Protein AF-A0A967QTJ2-F1 (afdb_monomer_lite)

Foldseek 3Di:
DWDFDPQFQKKKKAWADDDPVLVDDDPQLAFWKKWQQDDPPDPDPDGTDIDTHRDDHGDMDMDGRGTGMDTHHDDDPDDTDMDIDGHHDDD

Radius of gyration: 14.02 Å; chains: 1; bounding box: 37×25×43 Å

pLDDT: mean 93.41, std 5.73, range [69.69, 98.75]

Structure (mmCIF, N/CA/C/O backbone):
data_AF-A0A967QTJ2-F1
#
_entry.id   AF-A0A967QTJ2-F1
#
loop_
_atom_site.group_PDB
_atom_site.id
_atom_site.type_symbol
_atom_site.label_atom_id
_atom_site.label_alt_id
_atom_site.label_comp_id
_atom_site.label_asym_id
_atom_site.label_entity_id
_atom_site.label_seq_id
_atom_site.pdbx_PDB_ins_code
_atom_site.Cartn_x
_atom_site.Cartn_y
_atom_site.Cartn_z
_atom_site.occupancy
_atom_site.B_iso_or_equiv
_atom_site.auth_seq_id
_atom_site.auth_comp_id
_atom_site.auth_asym_id
_atom_site.auth_atom_id
_atom_site.pdbx_PDB_model_num
ATOM 1 N N . MET A 1 1 ? 7.113 -4.942 5.354 1.00 79.81 1 MET A N 1
ATOM 2 C CA . MET A 1 1 ? 8.318 -4.513 4.620 1.00 79.81 1 MET A CA 1
ATOM 3 C C . MET A 1 1 ? 7.899 -4.100 3.217 1.00 79.81 1 MET A C 1
ATOM 5 O O . MET A 1 1 ? 7.003 -4.759 2.682 1.00 79.81 1 MET A O 1
ATOM 9 N N . PRO A 1 2 ? 8.449 -3.008 2.662 1.00 93.12 2 PRO A N 1
ATOM 10 C CA . PRO A 1 2 ? 8.197 -2.620 1.278 1.00 93.12 2 PRO A CA 1
ATOM 11 C C . PRO A 1 2 ? 8.518 -3.764 0.306 1.00 93.12 2 PRO A C 1
ATOM 13 O O . PRO A 1 2 ? 9.505 -4.469 0.498 1.00 93.12 2 PRO A O 1
ATOM 16 N N . HIS A 1 3 ? 7.678 -3.981 -0.704 1.00 95.38 3 HIS A N 1
ATOM 17 C CA . HIS A 1 3 ? 7.856 -5.051 -1.698 1.00 95.38 3 HIS A CA 1
ATOM 18 C C . HIS A 1 3 ? 7.244 -4.675 -3.055 1.00 95.38 3 HIS A C 1
ATOM 20 O O . HIS A 1 3 ? 6.595 -3.635 -3.181 1.00 95.38 3 HIS A O 1
ATOM 26 N N . VAL A 1 4 ? 7.473 -5.520 -4.065 1.00 9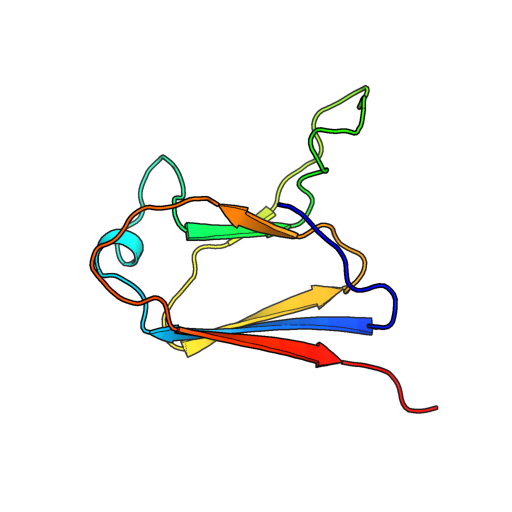6.50 4 VAL A N 1
ATOM 27 C CA . VAL A 1 4 ? 6.993 -5.369 -5.450 1.00 96.50 4 VAL A CA 1
ATOM 28 C C . VAL A 1 4 ? 6.382 -6.676 -5.957 1.00 96.50 4 VAL A C 1
ATOM 30 O O . VAL A 1 4 ? 6.690 -7.745 -5.429 1.00 96.50 4 VAL A O 1
ATOM 33 N N . HIS A 1 5 ? 5.560 -6.598 -7.005 1.00 95.94 5 HIS A N 1
ATOM 34 C CA . HIS A 1 5 ? 4.951 -7.752 -7.675 1.00 95.94 5 HIS A CA 1
ATOM 35 C C . HIS A 1 5 ? 5.453 -7.799 -9.120 1.00 95.94 5 HIS A C 1
ATOM 37 O O . HIS A 1 5 ? 4.946 -7.094 -9.988 1.00 95.94 5 HIS A O 1
ATOM 43 N N . LEU A 1 6 ? 6.497 -8.595 -9.370 1.00 91.31 6 LEU A N 1
ATOM 44 C CA . LEU A 1 6 ? 7.240 -8.567 -10.640 1.00 91.31 6 LEU A CA 1
ATOM 45 C C . LEU A 1 6 ? 6.455 -9.122 -11.836 1.00 91.31 6 LEU A C 1
ATOM 47 O O . LEU A 1 6 ? 6.693 -8.696 -12.962 1.00 91.31 6 LEU A O 1
ATOM 51 N N . ASP A 1 7 ? 5.520 -10.037 -11.588 1.00 89.94 7 ASP A N 1
ATOM 52 C CA . ASP A 1 7 ? 4.694 -10.646 -12.636 1.00 89.94 7 ASP A CA 1
ATOM 53 C C . ASP A 1 7 ? 3.440 -9.805 -12.961 1.00 89.94 7 ASP A C 1
ATOM 55 O O . ASP A 1 7 ? 2.741 -10.069 -13.940 1.00 89.94 7 ASP A O 1
ATOM 59 N N . GLY A 1 8 ? 3.133 -8.794 -12.138 1.00 89.94 8 GLY A N 1
ATOM 60 C CA . GLY A 1 8 ? 1.967 -7.928 -12.288 1.00 89.94 8 GLY A CA 1
ATOM 61 C C . GLY A 1 8 ? 2.220 -6.731 -13.207 1.00 89.94 8 GLY A C 1
ATOM 62 O O . GLY A 1 8 ? 3.316 -6.180 -13.266 1.00 89.94 8 GLY A O 1
ATOM 63 N N . TYR A 1 9 ? 1.172 -6.267 -13.887 1.00 94.50 9 TYR A N 1
ATOM 64 C CA . TYR A 1 9 ? 1.160 -4.956 -14.544 1.00 94.50 9 TYR A CA 1
ATOM 65 C C . TYR A 1 9 ? 0.706 -3.873 -13.562 1.00 94.50 9 TYR A C 1
ATOM 67 O O . TYR A 1 9 ? 1.367 -2.848 -13.383 1.00 94.50 9 TYR A O 1
ATOM 75 N N . LEU A 1 10 ? -0.411 -4.133 -12.877 1.00 97.19 10 LEU A N 1
ATOM 76 C CA . LEU A 1 10 ? -0.948 -3.285 -11.817 1.00 97.19 10 LEU A CA 1
ATOM 77 C C . LEU A 1 10 ? -1.123 -4.106 -10.543 1.00 97.19 10 LEU A C 1
ATOM 79 O O . LEU A 1 10 ? -1.661 -5.209 -10.593 1.00 97.19 10 LEU A O 1
ATOM 83 N N . GLY A 1 11 ? -0.715 -3.537 -9.417 1.00 97.88 11 GLY A N 1
ATOM 84 C CA . GLY A 1 11 ? -1.144 -3.976 -8.098 1.00 97.88 11 GLY A CA 1
ATOM 85 C C . GLY A 1 11 ? -2.387 -3.201 -7.668 1.00 97.88 11 GLY A C 1
ATOM 86 O O . GLY A 1 11 ? -2.634 -2.073 -8.120 1.00 97.88 11 GLY A O 1
ATOM 87 N N . GLY A 1 12 ? -3.175 -3.800 -6.783 1.00 97.94 12 GLY A N 1
ATOM 88 C CA . GLY A 1 12 ? -4.350 -3.157 -6.220 1.00 97.94 12 GLY A CA 1
ATOM 89 C C . GLY A 1 12 ? -4.637 -3.565 -4.785 1.00 97.94 12 GLY A C 1
ATOM 90 O O . GLY A 1 12 ? -4.367 -4.690 -4.370 1.00 97.94 12 GLY A O 1
ATOM 91 N N . VAL A 1 13 ? -5.220 -2.638 -4.024 1.00 98.62 13 VAL A N 1
ATOM 92 C CA . VAL A 1 13 ? -5.760 -2.909 -2.688 1.00 98.62 13 VAL A CA 1
ATOM 93 C C . VAL A 1 13 ? -7.095 -2.197 -2.491 1.00 98.62 13 VAL A C 1
ATOM 95 O O . VAL A 1 13 ? -7.217 -0.998 -2.734 1.00 98.62 13 VAL A O 1
ATOM 98 N N . TYR A 1 14 ? -8.107 -2.944 -2.050 1.00 98.75 14 TYR A N 1
ATOM 99 C CA . TYR A 1 14 ? -9.422 -2.434 -1.661 1.00 98.75 14 TYR A CA 1
ATOM 100 C C . TYR A 1 14 ? -9.619 -2.552 -0.148 1.00 98.75 14 TYR A C 1
ATOM 102 O O . TYR A 1 14 ? -9.387 -3.621 0.419 1.00 98.75 14 TYR A O 1
ATOM 110 N N . TYR A 1 15 ? -10.061 -1.480 0.507 1.00 98.31 15 TYR A N 1
ATOM 111 C CA . TYR A 1 15 ? -10.261 -1.433 1.958 1.00 98.31 15 TYR A CA 1
ATOM 112 C C . TYR A 1 15 ? -11.725 -1.677 2.331 1.00 98.31 15 TYR A C 1
ATOM 114 O O . TYR A 1 15 ? -12.599 -0.882 1.997 1.00 98.31 15 TYR A O 1
ATOM 122 N N . VAL A 1 16 ? -11.988 -2.774 3.042 1.00 98.38 16 VAL A N 1
ATOM 123 C CA . VAL A 1 16 ? -13.337 -3.194 3.457 1.00 98.38 16 VAL A CA 1
ATOM 124 C C . VAL A 1 16 ? -13.688 -2.644 4.838 1.00 98.38 16 VAL A C 1
ATOM 126 O O . VAL A 1 16 ? -14.758 -2.075 5.012 1.00 98.38 16 VAL A O 1
ATOM 129 N N . GLU A 1 17 ? -12.792 -2.829 5.807 1.00 97.88 17 GLU A N 1
ATOM 130 C CA . GLU A 1 17 ? -12.988 -2.468 7.218 1.00 97.88 17 GLU A CA 1
ATOM 131 C C . GLU A 1 17 ? -11.674 -1.886 7.742 1.00 97.88 17 GLU A C 1
ATOM 133 O O . GLU A 1 17 ? -10.606 -2.477 7.530 1.00 97.88 17 GLU A O 1
ATOM 138 N N . LEU A 1 18 ? -11.738 -0.735 8.409 1.00 97.00 18 LEU A N 1
ATOM 139 C CA . LEU A 1 18 ? -10.579 -0.090 9.025 1.00 97.00 18 LEU A CA 1
ATOM 140 C C . LEU A 1 18 ? -10.798 0.094 10.533 1.00 97.00 18 LEU A C 1
ATOM 142 O O . LEU A 1 18 ? -11.918 0.394 10.952 1.00 97.00 18 LEU A O 1
ATOM 146 N N . PRO A 1 19 ? -9.731 -0.004 11.348 1.00 95.69 19 PRO A N 1
ATOM 147 C CA . PRO A 1 19 ? -9.766 0.453 12.729 1.00 95.69 19 PRO A CA 1
ATOM 148 C C . PRO A 1 19 ? -10.182 1.921 12.844 1.00 95.69 19 PRO A C 1
ATOM 150 O O . PRO A 1 19 ? -9.794 2.750 12.019 1.00 95.69 19 PRO A O 1
ATOM 153 N N . ASP A 1 20 ? -10.877 2.272 13.922 1.00 91.38 20 ASP A N 1
ATOM 154 C CA . ASP A 1 20 ? -11.335 3.637 14.191 1.00 91.38 20 ASP A CA 1
ATOM 155 C C . ASP A 1 20 ? -10.167 4.622 14.294 1.00 91.38 20 ASP A C 1
ATOM 157 O O . ASP A 1 20 ? -10.256 5.740 13.790 1.00 91.38 20 ASP A O 1
ATOM 161 N N . ALA A 1 21 ? -9.031 4.171 14.835 1.00 87.44 21 ALA A N 1
ATOM 162 C CA . ALA A 1 21 ? -7.793 4.948 14.910 1.00 87.44 21 ALA A CA 1
ATOM 163 C C . ALA A 1 21 ? -7.256 5.404 13.536 1.00 87.44 21 ALA A C 1
ATOM 165 O O . ALA A 1 21 ? -6.455 6.328 13.479 1.00 87.44 21 ALA A O 1
ATOM 166 N N . MET A 1 22 ? -7.691 4.781 12.433 1.00 89.12 22 MET A N 1
ATOM 167 C CA . MET A 1 22 ? -7.307 5.162 11.066 1.00 89.12 22 MET A CA 1
ATOM 168 C C . MET A 1 22 ? -8.323 6.075 10.371 1.00 89.12 22 MET A C 1
ATOM 170 O O . MET A 1 22 ? -8.073 6.533 9.254 1.00 89.12 22 MET A O 1
ATOM 174 N N . ARG A 1 23 ? -9.490 6.321 10.984 1.00 82.56 23 ARG A N 1
ATOM 175 C CA . ARG A 1 23 ? -10.520 7.208 10.415 1.00 82.56 23 ARG A CA 1
ATOM 176 C C . ARG A 1 23 ? -10.120 8.678 10.549 1.00 82.56 23 ARG A C 1
ATOM 178 O O . ARG A 1 23 ? -10.445 9.494 9.683 1.00 82.56 23 ARG A O 1
ATOM 185 N N . GLU A 1 24 ? -9.390 9.008 11.608 1.00 78.38 24 GLU A N 1
ATOM 186 C CA . GLU A 1 24 ? -8.837 10.339 11.843 1.00 78.38 24 GLU A CA 1
ATOM 187 C C . GLU A 1 24 ? -7.434 10.460 11.237 1.00 78.38 24 GLU A C 1
ATOM 189 O O . GLU A 1 24 ? -6.701 9.481 11.104 1.00 78.38 24 GLU A O 1
ATOM 194 N N . ALA A 1 25 ? -7.066 11.663 10.796 1.00 69.69 25 ALA A N 1
ATOM 195 C CA . ALA A 1 25 ? -5.707 11.905 10.328 1.00 69.69 25 ALA A CA 1
ATOM 196 C C . ALA A 1 25 ? -4.775 12.007 11.544 1.00 69.69 25 ALA A C 1
ATOM 198 O O . ALA A 1 25 ? -4.952 12.897 12.373 1.00 69.69 25 ALA A O 1
ATOM 199 N N . SER A 1 26 ? -3.798 11.105 11.635 1.00 74.56 26 SER A N 1
ATOM 200 C CA . SER A 1 26 ? -2.696 11.177 12.595 1.00 74.56 26 SER A CA 1
ATOM 201 C C . SER A 1 26 ? -1.438 11.744 11.932 1.00 74.56 26 SER A C 1
ATOM 203 O O . SER A 1 26 ? -1.222 11.568 10.728 1.00 74.56 26 SER A O 1
ATOM 205 N N . ASP A 1 27 ? -0.582 12.396 12.721 1.00 80.25 27 ASP A N 1
ATOM 206 C CA . ASP A 1 27 ? 0.682 12.966 12.229 1.00 80.25 27 ASP A CA 1
ATOM 207 C C . ASP A 1 27 ? 1.676 11.884 11.762 1.00 80.25 27 ASP A C 1
ATOM 209 O O . ASP A 1 27 ? 2.483 12.117 10.860 1.00 80.25 27 ASP A O 1
ATOM 213 N N . ASP A 1 28 ? 1.599 10.682 12.343 1.00 87.62 28 ASP A N 1
ATOM 214 C CA . ASP A 1 28 ? 2.502 9.558 12.067 1.00 87.62 28 ASP A CA 1
ATOM 215 C C . ASP A 1 28 ? 2.105 8.710 10.848 1.00 87.62 28 ASP A C 1
ATOM 217 O O . ASP A 1 28 ? 2.873 7.845 10.428 1.00 87.62 28 ASP A O 1
ATOM 221 N N . ARG A 1 29 ? 0.924 8.962 10.259 1.00 93.50 29 ARG A N 1
ATOM 222 C CA . ARG A 1 29 ? 0.379 8.202 9.122 1.00 93.50 29 ARG A CA 1
ATOM 223 C C . ARG A 1 29 ? 0.303 6.688 9.379 1.00 93.50 29 ARG A C 1
ATOM 225 O O . ARG A 1 29 ? 0.382 5.898 8.436 1.00 93.50 29 ARG A O 1
ATOM 232 N N . ALA A 1 30 ? 0.125 6.261 10.630 1.00 94.12 30 ALA A N 1
ATOM 233 C CA . ALA A 1 30 ? 0.000 4.849 10.982 1.00 94.12 30 ALA A CA 1
ATOM 234 C C . ALA A 1 30 ? -1.089 4.150 10.140 1.00 94.12 30 ALA A C 1
ATOM 236 O O . ALA A 1 30 ? -2.226 4.612 10.031 1.00 94.12 30 ALA A O 1
ATOM 237 N N . GLY A 1 31 ? -0.739 3.031 9.498 1.00 94.75 31 GLY A N 1
ATOM 238 C CA . GLY A 1 31 ? -1.651 2.264 8.641 1.00 94.75 31 GLY A CA 1
ATOM 239 C C . GLY A 1 31 ? -1.859 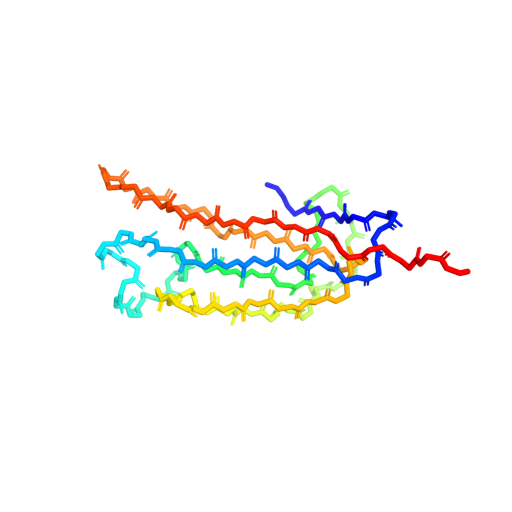2.813 7.228 1.00 94.75 31 GLY A C 1
ATOM 240 O O . GLY A 1 31 ? -2.590 2.189 6.446 1.00 94.75 31 GLY A O 1
ATOM 241 N N . TRP A 1 32 ? -1.222 3.936 6.875 1.00 96.00 32 TRP A N 1
ATOM 242 C CA . TRP A 1 32 ? -1.298 4.495 5.528 1.00 96.00 32 TRP A CA 1
ATOM 243 C C . TRP A 1 32 ? -0.622 3.591 4.503 1.00 96.00 32 TRP A C 1
ATOM 245 O O . TRP A 1 32 ? 0.291 2.830 4.820 1.00 96.00 32 TRP A O 1
ATOM 255 N N . PHE A 1 33 ? -1.090 3.671 3.262 1.00 97.19 33 PHE A N 1
ATOM 256 C CA . PHE A 1 33 ? -0.441 3.026 2.131 1.00 97.19 33 PHE A CA 1
ATOM 257 C C . PHE A 1 33 ? 0.679 3.928 1.613 1.00 97.19 33 PHE A C 1
ATOM 259 O O . PHE A 1 33 ? 0.445 5.113 1.386 1.00 97.19 33 PHE A O 1
ATOM 266 N N . GLU A 1 34 ? 1.874 3.389 1.413 1.00 97.38 34 GLU A N 1
ATOM 267 C CA . GLU A 1 34 ? 3.009 4.117 0.844 1.00 97.38 34 GLU A CA 1
ATOM 268 C C . GLU A 1 34 ? 3.435 3.500 -0.485 1.00 97.38 34 GLU A C 1
ATOM 270 O O . GLU A 1 34 ? 3.505 2.278 -0.608 1.00 97.38 34 GLU A O 1
ATOM 275 N N . LEU A 1 35 ? 3.762 4.361 -1.449 1.00 97.12 35 LEU A N 1
ATOM 276 C CA . LEU A 1 35 ? 4.407 4.042 -2.722 1.00 97.12 35 LEU A CA 1
ATOM 277 C C . LEU A 1 35 ? 5.760 4.748 -2.792 1.00 97.12 35 LEU A C 1
ATOM 279 O O . LEU A 1 35 ? 5.853 5.933 -2.478 1.00 97.12 35 LEU A O 1
ATOM 283 N N . GLY A 1 36 ? 6.786 4.036 -3.248 1.00 94.81 36 GLY A N 1
ATOM 284 C CA . GLY A 1 36 ? 8.123 4.575 -3.501 1.00 94.81 36 GLY A CA 1
ATOM 285 C C . GLY A 1 36 ? 9.116 4.424 -2.348 1.00 94.81 36 GLY A C 1
ATOM 286 O O . GLY A 1 36 ? 10.304 4.648 -2.562 1.00 94.81 36 GLY A O 1
ATOM 287 N N . ARG A 1 37 ? 8.682 3.993 -1.152 1.00 93.19 37 ARG A N 1
ATOM 288 C CA . ARG A 1 37 ? 9.612 3.718 -0.046 1.00 93.19 37 ARG A CA 1
ATOM 289 C C . ARG A 1 37 ? 10.510 2.537 -0.408 1.00 93.19 37 ARG A C 1
ATOM 291 O O . ARG A 1 37 ? 10.018 1.426 -0.593 1.00 93.19 37 ARG A O 1
ATOM 298 N N . ALA A 1 38 ? 11.812 2.782 -0.481 1.00 88.75 38 ALA A N 1
ATOM 299 C CA . ALA A 1 38 ? 12.788 1.730 -0.705 1.00 88.75 38 ALA A CA 1
ATOM 300 C C . ALA A 1 38 ? 12.907 0.801 0.519 1.00 88.75 38 ALA A C 1
ATOM 302 O O . ALA A 1 38 ? 12.684 1.251 1.644 1.00 88.75 38 ALA A O 1
ATOM 303 N N . PRO A 1 39 ? 13.240 -0.484 0.315 1.00 90.25 39 PRO A N 1
ATOM 304 C CA . PRO A 1 39 ? 13.677 -1.363 1.393 1.00 90.25 39 PRO A CA 1
ATOM 305 C C . PRO A 1 39 ? 14.908 -0.801 2.121 1.00 90.25 39 PRO A C 1
ATOM 307 O O . PRO A 1 39 ? 15.792 -0.224 1.484 1.00 90.25 39 PRO A O 1
ATOM 310 N N . ASP A 1 40 ? 14.972 -1.002 3.439 1.00 88.31 40 ASP A N 1
ATOM 311 C CA . ASP A 1 40 ? 16.035 -0.464 4.304 1.00 88.31 40 ASP A CA 1
ATOM 312 C C . ASP A 1 40 ? 17.423 -1.045 3.969 1.00 88.31 40 ASP A C 1
ATOM 314 O O . ASP A 1 40 ? 18.447 -0.503 4.377 1.00 88.31 40 ASP A O 1
ATOM 318 N N . GLU A 1 41 ? 17.480 -2.157 3.229 1.00 89.56 41 GLU A N 1
ATOM 319 C CA . GLU A 1 41 ? 18.730 -2.785 2.798 1.00 89.56 41 GLU A 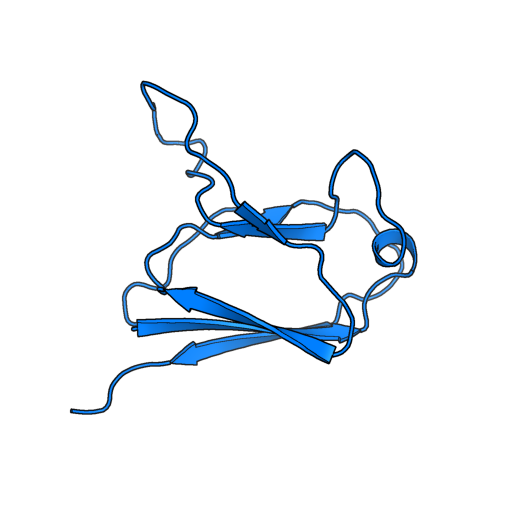CA 1
ATOM 320 C C . GLU A 1 41 ? 19.419 -2.042 1.642 1.00 89.56 41 GLU A C 1
ATOM 322 O O . GLU A 1 41 ? 20.543 -2.394 1.272 1.00 89.56 41 GLU A O 1
ATOM 327 N N . PHE A 1 42 ? 18.761 -1.049 1.037 1.00 90.06 42 PHE A N 1
ATOM 328 C CA . PHE A 1 42 ? 19.343 -0.255 -0.040 1.00 90.06 42 PHE A CA 1
ATOM 329 C C . PHE A 1 42 ? 20.101 0.953 0.508 1.00 90.06 42 PHE A C 1
ATOM 331 O O . PHE A 1 42 ? 19.532 1.829 1.152 1.00 90.06 42 PHE A O 1
ATOM 338 N N . ASP A 1 43 ? 21.391 1.021 0.181 1.00 91.38 43 ASP A N 1
ATOM 339 C CA . ASP A 1 43 ? 22.231 2.189 0.443 1.00 91.38 43 ASP A CA 1
ATOM 340 C C . ASP A 1 43 ? 21.967 3.248 -0.637 1.00 91.38 43 ASP A C 1
ATOM 342 O O . ASP A 1 43 ? 22.548 3.221 -1.726 1.00 91.38 43 ASP A O 1
ATOM 346 N N . LEU A 1 44 ? 20.983 4.111 -0.380 1.00 90.56 44 LEU A N 1
ATOM 347 C CA . LEU A 1 44 ? 20.566 5.156 -1.309 1.00 90.56 44 LEU A CA 1
ATOM 348 C C . LEU A 1 44 ? 21.336 6.454 -1.066 1.00 90.56 44 LEU A C 1
ATOM 350 O O . LEU A 1 44 ? 21.450 6.932 0.057 1.00 90.56 44 LEU A O 1
ATOM 354 N N . GLU A 1 45 ? 21.777 7.093 -2.149 1.00 92.56 45 GLU A N 1
ATOM 355 C CA . GLU A 1 45 ? 22.431 8.409 -2.085 1.00 92.56 45 GLU A CA 1
ATOM 356 C C . GLU A 1 45 ? 21.466 9.541 -1.682 1.00 92.56 45 GLU A C 1
ATOM 358 O O . GLU A 1 45 ? 21.902 10.611 -1.253 1.00 92.56 45 GLU A O 1
ATOM 363 N N . ALA A 1 46 ? 20.156 9.322 -1.833 1.00 90.44 46 ALA A N 1
ATOM 364 C CA . ALA A 1 46 ? 19.103 10.254 -1.452 1.00 90.44 46 ALA A CA 1
ATOM 365 C C . ALA A 1 46 ? 17.810 9.515 -1.083 1.00 90.44 46 ALA A C 1
ATOM 367 O O . ALA A 1 46 ? 17.499 8.462 -1.641 1.00 90.44 46 ALA A O 1
ATOM 368 N N . GLU A 1 47 ? 17.030 10.118 -0.187 1.00 87.50 47 GLU A N 1
ATOM 369 C CA . GLU A 1 47 ? 15.702 9.626 0.181 1.00 87.50 47 GLU A CA 1
ATOM 370 C C . GLU A 1 47 ? 14.743 9.713 -1.020 1.00 87.50 47 GLU A C 1
ATOM 372 O O . GLU A 1 47 ? 14.602 10.793 -1.610 1.00 87.50 47 GLU A O 1
ATOM 377 N N . PRO A 1 48 ? 14.070 8.612 -1.401 1.00 90.00 48 PRO A N 1
ATOM 378 C CA . PRO A 1 48 ? 13.109 8.633 -2.490 1.00 90.00 48 PRO A CA 1
ATOM 379 C C . PRO A 1 48 ? 11.863 9.428 -2.092 1.00 90.00 48 PRO A C 1
ATOM 381 O O . PRO A 1 48 ? 11.465 9.480 -0.927 1.00 90.00 48 PRO A O 1
ATOM 384 N N . GLU A 1 49 ? 11.196 10.019 -3.082 1.00 92.81 49 GLU A N 1
ATOM 385 C CA . GLU A 1 49 ? 9.886 10.616 -2.853 1.00 92.81 49 GLU A CA 1
ATOM 386 C C . GLU A 1 49 ? 8.869 9.516 -2.523 1.00 92.81 49 GLU A C 1
ATOM 388 O O . GLU A 1 49 ? 8.689 8.561 -3.283 1.00 92.81 49 GLU A O 1
ATOM 393 N N . VAL A 1 50 ? 8.196 9.658 -1.380 1.00 95.19 50 VAL A N 1
ATOM 394 C CA . VAL A 1 50 ? 7.178 8.711 -0.923 1.00 95.19 50 VAL A CA 1
ATOM 395 C C . VAL A 1 50 ? 5.795 9.321 -1.091 1.00 95.19 50 VAL A C 1
ATOM 397 O O . VAL A 1 50 ? 5.452 10.319 -0.453 1.00 95.19 50 VAL A O 1
ATOM 400 N N . CYS A 1 51 ? 4.963 8.674 -1.904 1.00 95.94 51 CYS A N 1
ATOM 401 C CA . CYS A 1 51 ? 3.546 8.993 -1.985 1.00 95.94 51 CYS A CA 1
ATOM 402 C C . CYS A 1 51 ? 2.797 8.216 -0.896 1.00 95.94 51 CYS A C 1
ATOM 404 O O . CYS A 1 51 ? 2.696 6.990 -0.956 1.00 95.94 51 CYS A O 1
ATOM 406 N N . ALA A 1 52 ? 2.276 8.930 0.103 1.00 95.62 52 ALA A N 1
ATOM 407 C CA . ALA A 1 52 ? 1.485 8.352 1.184 1.00 95.62 52 ALA A CA 1
ATOM 408 C C . ALA A 1 52 ? -0.010 8.617 0.960 1.00 95.62 52 ALA A C 1
ATOM 410 O O . ALA A 1 52 ? -0.436 9.761 0.797 1.00 95.62 52 ALA A O 1
ATOM 411 N N . ILE A 1 53 ? -0.817 7.559 0.989 1.00 95.69 53 ILE A N 1
ATOM 412 C CA . ILE A 1 53 ? -2.255 7.591 0.733 1.00 95.69 53 ILE A CA 1
ATOM 413 C C . ILE A 1 53 ? -2.984 7.058 1.965 1.00 95.69 53 ILE A C 1
ATOM 415 O O . ILE A 1 53 ? -2.818 5.901 2.359 1.00 95.69 53 ILE A O 1
ATOM 419 N N . ARG A 1 54 ? -3.845 7.893 2.555 1.00 95.31 54 ARG A N 1
ATOM 420 C CA . ARG A 1 54 ? -4.723 7.466 3.647 1.00 95.31 54 ARG A CA 1
ATOM 421 C C . ARG A 1 54 ? -5.722 6.412 3.145 1.00 95.31 54 ARG A C 1
ATOM 423 O O . ARG A 1 54 ? -6.399 6.677 2.141 1.00 95.31 54 ARG A O 1
ATOM 430 N N . PRO A 1 55 ? -5.850 5.248 3.805 1.00 95.44 55 PRO A N 1
ATOM 431 C CA . PRO A 1 55 ? -6.897 4.291 3.494 1.00 95.44 55 PRO A CA 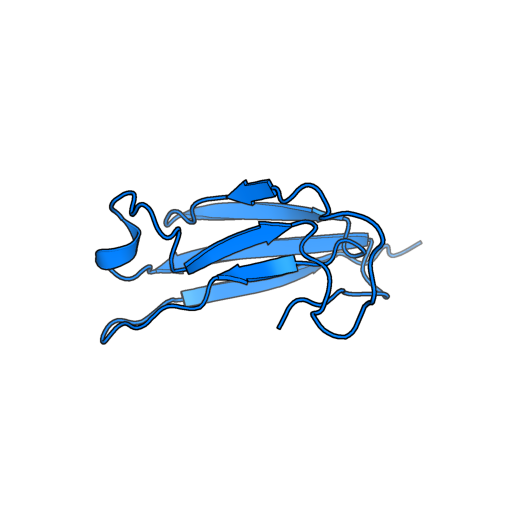1
ATOM 432 C C . PRO A 1 55 ? -8.247 4.833 3.966 1.00 95.44 55 PRO A C 1
ATOM 434 O O . PRO A 1 55 ? -8.344 5.506 4.987 1.00 95.44 55 PRO A O 1
ATOM 437 N N . GLU A 1 56 ? -9.299 4.517 3.225 1.00 96.19 56 GLU A N 1
ATOM 438 C CA . GLU A 1 56 ? -10.680 4.805 3.609 1.00 96.19 56 GLU A CA 1
ATOM 439 C C . GLU A 1 56 ? -11.518 3.576 3.265 1.00 96.19 56 GLU A C 1
ATOM 441 O O . GLU A 1 56 ? -11.255 2.923 2.255 1.00 96.19 56 GLU A O 1
ATOM 446 N N . GLU A 1 57 ? -12.504 3.232 4.090 1.00 97.44 57 GLU A N 1
ATOM 447 C CA . GLU A 1 57 ? -13.424 2.136 3.766 1.00 97.44 57 GLU A CA 1
ATOM 448 C C . GLU A 1 57 ? -14.123 2.424 2.430 1.00 97.44 57 GLU A C 1
ATOM 450 O O . GLU A 1 57 ? -14.598 3.532 2.185 1.00 97.44 57 GLU A O 1
ATOM 455 N N . GLY A 1 58 ? -14.138 1.439 1.533 1.00 98.06 58 GLY A N 1
ATOM 456 C CA . GLY A 1 58 ? -14.628 1.591 0.163 1.00 98.06 58 GLY A CA 1
ATOM 457 C C . GLY A 1 58 ? -13.604 2.152 -0.832 1.00 98.06 58 GLY A C 1
ATOM 458 O O . GLY A 1 58 ? -13.879 2.176 -2.032 1.00 98.06 58 GLY A O 1
ATOM 459 N N . ARG A 1 59 ? -12.412 2.574 -0.392 1.00 97.62 59 ARG A N 1
ATOM 460 C CA . ARG A 1 59 ? -11.351 3.039 -1.296 1.00 97.62 59 ARG A CA 1
ATOM 461 C C . ARG A 1 59 ? -10.618 1.862 -1.933 1.00 97.62 59 ARG A C 1
ATOM 463 O O . ARG A 1 59 ? -10.203 0.929 -1.246 1.00 97.62 59 ARG A O 1
ATOM 470 N N . MET A 1 60 ? -10.392 1.965 -3.241 1.00 98.50 60 MET A N 1
ATOM 471 C CA . MET A 1 60 ? -9.451 1.135 -3.991 1.00 98.50 60 MET A CA 1
ATOM 472 C C . MET A 1 60 ? -8.253 1.983 -4.419 1.00 98.50 60 MET A C 1
ATOM 474 O O . MET A 1 60 ? -8.433 3.080 -4.947 1.00 98.50 60 MET A O 1
ATOM 478 N N . ILE A 1 61 ? -7.044 1.469 -4.209 1.00 98.38 61 ILE A N 1
ATOM 479 C CA . ILE A 1 61 ? -5.801 2.035 -4.740 1.00 98.38 61 ILE A CA 1
ATOM 480 C C . ILE A 1 61 ? -5.310 1.095 -5.839 1.00 98.38 61 ILE A C 1
ATOM 482 O O . ILE A 1 61 ? -5.236 -0.110 -5.613 1.00 98.38 61 ILE A O 1
ATOM 486 N N . LEU A 1 62 ? -4.982 1.650 -7.006 1.00 98.12 62 LEU A N 1
ATOM 487 C CA . LEU A 1 62 ? -4.335 0.955 -8.120 1.00 98.12 62 LEU A CA 1
ATOM 488 C C . LEU A 1 62 ? -2.991 1.625 -8.395 1.00 98.12 62 LEU A C 1
ATOM 490 O O . LEU A 1 62 ? -2.903 2.853 -8.381 1.00 98.12 62 LEU A O 1
ATOM 494 N N . PHE A 1 63 ? -1.958 0.832 -8.644 1.00 97.69 63 PHE A N 1
ATOM 495 C CA . PHE A 1 63 ? -0.599 1.328 -8.849 1.00 97.69 63 PHE A CA 1
ATOM 496 C C . PHE A 1 63 ? 0.188 0.389 -9.773 1.00 97.69 63 PHE A C 1
ATOM 498 O O . PHE A 1 63 ? -0.142 -0.795 -9.848 1.00 97.69 63 PHE A O 1
ATOM 505 N N . PRO A 1 64 ? 1.223 0.867 -10.490 1.00 96.88 64 PRO A N 1
ATOM 506 C CA . PRO A 1 64 ? 2.083 -0.021 -11.267 1.00 96.88 64 PRO A CA 1
ATOM 507 C C . PRO A 1 64 ? 2.797 -1.009 -10.341 1.00 96.88 64 PRO A C 1
ATOM 509 O O . PRO A 1 64 ? 3.409 -0.604 -9.353 1.00 96.88 64 PRO A O 1
ATOM 512 N N . ALA A 1 65 ? 2.718 -2.301 -10.657 1.00 96.94 65 ALA A N 1
ATOM 513 C CA . ALA A 1 65 ? 3.088 -3.385 -9.739 1.00 96.94 65 ALA A CA 1
ATOM 514 C C . ALA A 1 65 ? 4.583 -3.408 -9.347 1.00 96.94 65 ALA A C 1
ATOM 516 O O . ALA A 1 65 ? 4.965 -3.986 -8.326 1.00 96.94 65 ALA A O 1
ATOM 517 N N . TYR A 1 66 ? 5.426 -2.743 -10.141 1.00 94.75 66 TYR A N 1
ATOM 518 C CA . TYR A 1 66 ? 6.866 -2.620 -9.917 1.00 94.75 66 TYR A CA 1
ATOM 519 C C . TYR A 1 66 ? 7.255 -1.509 -8.925 1.00 94.75 66 TYR A C 1
ATOM 521 O O . TYR A 1 66 ? 8.439 -1.362 -8.623 1.00 94.75 66 TYR A O 1
ATOM 529 N N . PHE A 1 67 ? 6.309 -0.710 -8.417 1.00 95.62 67 PHE A N 1
ATOM 530 C CA . PHE A 1 67 ? 6.611 0.240 -7.346 1.00 95.62 67 PHE A CA 1
ATOM 531 C C . PHE A 1 67 ? 6.728 -0.477 -6.005 1.00 95.62 67 PHE A C 1
ATOM 533 O O . PHE A 1 67 ? 5.822 -1.211 -5.598 1.00 95.62 67 PHE A O 1
ATOM 540 N N . TYR A 1 68 ? 7.820 -0.204 -5.283 1.00 96.38 68 TYR A N 1
ATOM 541 C CA . TYR A 1 68 ? 7.902 -0.584 -3.879 1.00 96.38 68 TYR A CA 1
ATOM 542 C C . TYR A 1 68 ? 6.749 0.054 -3.127 1.00 96.38 68 TYR A C 1
ATOM 544 O O . TYR A 1 68 ? 6.528 1.264 -3.218 1.00 96.38 68 TYR A O 1
ATOM 552 N N . HIS A 1 69 ? 6.009 -0.767 -2.400 1.00 97.25 69 HIS A N 1
ATOM 553 C CA . HIS A 1 69 ? 4.862 -0.300 -1.653 1.00 97.25 69 HIS A CA 1
ATOM 554 C C . HIS A 1 69 ? 4.699 -1.066 -0.349 1.00 97.25 69 HIS A C 1
ATOM 556 O O . HIS A 1 69 ? 5.250 -2.153 -0.148 1.00 97.25 69 HIS A O 1
ATOM 562 N N . GLY A 1 70 ? 3.940 -0.478 0.565 1.00 96.38 70 GLY A N 1
ATOM 563 C CA . GLY A 1 70 ? 3.714 -1.062 1.873 1.00 96.38 70 GLY A CA 1
ATOM 564 C C . GLY A 1 70 ? 2.608 -0.369 2.646 1.00 96.38 70 GLY A C 1
ATOM 565 O O . GLY A 1 70 ? 2.030 0.626 2.221 1.00 96.38 70 GLY A O 1
ATOM 566 N N . THR A 1 71 ? 2.302 -0.934 3.808 1.00 95.75 71 THR A N 1
ATOM 567 C CA . THR A 1 71 ? 1.482 -0.280 4.826 1.00 95.75 71 THR A CA 1
ATOM 568 C C . THR A 1 71 ? 2.406 0.201 5.938 1.00 95.75 71 THR A C 1
ATOM 570 O O . THR A 1 71 ? 3.189 -0.604 6.449 1.00 95.75 71 THR A O 1
ATOM 573 N N . VAL A 1 72 ? 2.301 1.475 6.323 1.00 94.75 72 VAL A N 1
ATOM 574 C CA . VAL A 1 72 ? 2.991 2.024 7.498 1.00 94.75 72 VAL A CA 1
ATOM 575 C C . VAL A 1 72 ? 2.580 1.204 8.727 1.00 94.75 72 VAL A C 1
ATOM 577 O O . VAL A 1 72 ? 1.376 1.003 8.926 1.00 94.75 72 VAL A O 1
ATOM 580 N N . PRO A 1 73 ? 3.526 0.705 9.544 1.00 93.88 73 PRO A N 1
ATOM 581 C CA . PRO A 1 73 ? 3.204 -0.060 10.744 1.00 93.88 73 PRO A CA 1
ATOM 582 C C . PRO A 1 73 ? 2.202 0.662 11.649 1.00 93.88 73 PRO A C 1
ATOM 584 O O . PRO A 1 73 ? 2.215 1.885 11.766 1.00 93.88 73 PRO A O 1
ATOM 587 N N . PHE A 1 74 ? 1.317 -0.104 12.277 1.00 93.44 74 PHE A N 1
ATOM 588 C CA . PHE A 1 74 ? 0.314 0.412 13.200 1.00 93.44 74 PHE A CA 1
ATOM 589 C C . PHE A 1 74 ? -0.049 -0.656 14.227 1.00 93.44 74 PHE A C 1
ATOM 591 O O . PHE A 1 74 ? 0.088 -1.853 13.966 1.00 93.44 74 PHE A O 1
ATOM 598 N N . GLU A 1 75 ? -0.584 -0.218 15.362 1.00 93.00 75 GLU A N 1
ATOM 599 C CA . GLU A 1 75 ? -1.137 -1.094 16.388 1.00 93.00 75 GLU A CA 1
ATOM 600 C C . GLU A 1 75 ? -2.633 -0.827 16.546 1.00 93.00 75 GLU A C 1
ATOM 602 O O . GLU A 1 75 ? -3.085 0.318 16.574 1.00 93.00 75 GLU A O 1
ATOM 607 N N . SER A 1 76 ? -3.429 -1.891 16.629 1.00 93.06 76 SER A N 1
ATOM 608 C CA . SER A 1 76 ? -4.853 -1.778 16.925 1.00 93.06 76 SER A CA 1
ATOM 609 C C . SER A 1 76 ? -5.398 -3.071 17.519 1.00 93.06 76 SER A C 1
ATOM 611 O O . SER A 1 76 ? -5.003 -4.164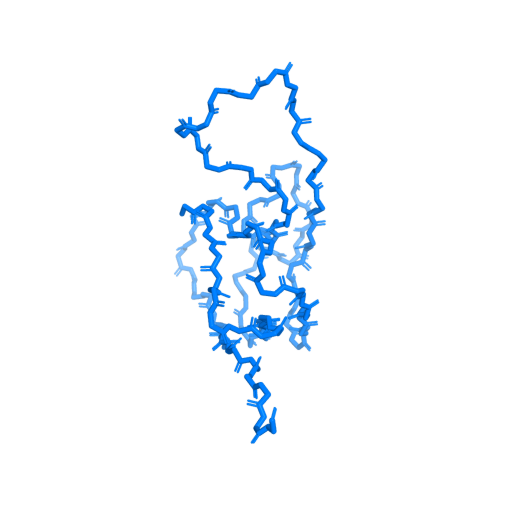 17.119 1.00 93.06 76 SER A O 1
ATOM 613 N N . GLY A 1 77 ? -6.352 -2.943 18.444 1.00 96.06 77 GLY A N 1
ATOM 614 C CA . GLY A 1 77 ? -7.188 -4.061 18.891 1.00 96.06 77 GLY A CA 1
ATOM 615 C C . GLY A 1 77 ? -8.342 -4.384 17.932 1.00 96.06 77 GLY A C 1
ATOM 616 O O . GLY A 1 77 ? -9.065 -5.353 18.153 1.00 96.06 77 GLY A O 1
ATOM 617 N N . GLN A 1 78 ? -8.543 -3.573 16.888 1.00 97.00 78 GLN A N 1
ATOM 618 C CA . GLN A 1 78 ? -9.567 -3.761 15.861 1.00 97.00 78 GLN A CA 1
ATOM 619 C C . GLN A 1 78 ? -8.969 -4.359 14.586 1.00 97.00 78 GLN A C 1
ATOM 621 O O . GLN A 1 78 ? -7.765 -4.291 14.331 1.00 97.00 78 GLN A O 1
ATOM 626 N N . ARG A 1 79 ? -9.827 -4.959 13.759 1.00 96.25 79 ARG A N 1
ATOM 627 C CA . ARG A 1 79 ? -9.405 -5.576 12.502 1.00 96.25 79 ARG A CA 1
ATOM 628 C C . ARG A 1 79 ? -9.208 -4.515 11.425 1.00 96.25 79 ARG A C 1
ATOM 630 O O . ARG A 1 79 ? -9.952 -3.545 11.346 1.00 96.25 79 ARG A O 1
ATOM 637 N N . ARG A 1 80 ? -8.243 -4.773 10.547 1.00 96.25 80 ARG A N 1
ATOM 638 C CA . ARG A 1 80 ? -8.127 -4.148 9.229 1.00 96.25 80 ARG A CA 1
ATOM 639 C C . ARG A 1 80 ? -8.396 -5.226 8.190 1.00 96.25 80 ARG A C 1
ATOM 641 O O . ARG A 1 80 ? -7.665 -6.213 8.145 1.00 96.25 80 ARG A O 1
ATOM 648 N N . ILE A 1 81 ? -9.428 -5.051 7.373 1.00 98.00 81 ILE A N 1
ATOM 649 C CA . ILE A 1 81 ? -9.775 -5.985 6.300 1.00 98.00 81 ILE A CA 1
ATOM 650 C C . ILE A 1 81 ? -9.540 -5.286 4.966 1.00 98.00 81 ILE A C 1
ATOM 652 O O . ILE A 1 81 ? -10.166 -4.271 4.659 1.00 98.00 81 ILE A O 1
ATOM 656 N N . SER A 1 82 ? -8.645 -5.850 4.161 1.00 97.94 82 SER A N 1
ATOM 657 C CA . SER A 1 82 ? -8.356 -5.389 2.805 1.00 97.94 82 SER A CA 1
ATOM 658 C C . SER A 1 82 ? -8.229 -6.565 1.846 1.00 97.94 82 SER A C 1
ATOM 660 O O . SER A 1 82 ? -7.822 -7.653 2.247 1.00 97.94 82 SER A O 1
ATOM 662 N N . ILE A 1 83 ? -8.535 -6.329 0.574 1.00 98.56 83 ILE A N 1
ATOM 663 C CA . ILE A 1 83 ? -8.371 -7.294 -0.514 1.00 98.56 83 ILE A CA 1
ATOM 664 C C . ILE A 1 83 ? -7.257 -6.774 -1.418 1.00 98.56 83 ILE A C 1
ATOM 666 O O . ILE A 1 83 ? -7.441 -5.748 -2.070 1.00 98.56 83 ILE A O 1
ATOM 670 N N . ALA A 1 84 ? -6.114 -7.459 -1.423 1.00 97.81 84 ALA A N 1
ATOM 671 C CA . ALA A 1 84 ? -5.008 -7.183 -2.335 1.00 97.81 84 ALA A CA 1
ATOM 672 C C . ALA A 1 84 ? -5.082 -8.108 -3.556 1.00 97.81 84 ALA A C 1
ATOM 674 O O . ALA A 1 84 ? -5.516 -9.257 -3.430 1.00 97.81 84 ALA A O 1
ATOM 675 N N . PHE A 1 85 ? -4.689 -7.610 -4.724 1.00 97.81 85 PHE A N 1
ATOM 676 C CA . PHE A 1 85 ? -4.715 -8.364 -5.975 1.00 97.81 85 PHE A CA 1
ATOM 677 C C . PHE A 1 85 ? -3.683 -7.841 -6.976 1.00 97.81 85 PHE A C 1
ATOM 679 O O . PHE A 1 85 ? -3.297 -6.674 -6.924 1.00 97.81 85 PHE A O 1
ATOM 686 N N . ASP A 1 86 ? -3.330 -8.705 -7.926 1.00 97.69 86 ASP A N 1
ATOM 687 C CA . ASP A 1 86 ? -2.497 -8.380 -9.081 1.00 97.69 86 ASP A CA 1
ATOM 688 C C . ASP A 1 86 ? -3.317 -8.464 -10.367 1.00 97.69 86 ASP A C 1
ATOM 690 O O . ASP A 1 86 ? -4.147 -9.359 -10.546 1.00 97.69 86 ASP A O 1
ATOM 694 N N . VAL A 1 87 ? -3.065 -7.533 -11.282 1.00 97.00 87 VAL A N 1
ATOM 695 C CA . VAL A 1 87 ? -3.586 -7.546 -12.648 1.00 97.00 87 VAL A CA 1
ATOM 696 C C . VAL A 1 87 ? -2.447 -7.926 -13.583 1.00 97.00 87 VAL A C 1
ATOM 698 O O . VAL A 1 87 ? -1.470 -7.187 -13.706 1.00 97.00 87 VAL A O 1
ATOM 701 N N . VAL A 1 88 ? -2.593 -9.063 -14.257 1.00 96.06 88 VAL A N 1
ATOM 702 C CA . VAL A 1 88 ? -1.612 -9.624 -15.196 1.00 96.06 88 VAL A CA 1
ATOM 703 C C . VAL A 1 88 ? -2.211 -9.581 -16.610 1.00 96.06 88 VAL A C 1
ATOM 705 O O . VAL A 1 88 ? -3.386 -9.927 -16.764 1.00 96.06 88 VAL A O 1
ATOM 708 N N . PRO A 1 89 ? -1.465 -9.132 -17.639 1.00 90.31 89 PRO A N 1
ATOM 709 C CA . PRO A 1 89 ? -1.947 -9.118 -19.018 1.00 90.31 89 PRO A CA 1
ATOM 710 C C . PRO A 1 89 ? -2.109 -10.549 -19.550 1.00 90.31 89 PRO A C 1
ATOM 712 O O . PRO A 1 89 ? -1.399 -11.460 -19.130 1.00 90.31 89 PRO A O 1
ATOM 715 N N . THR A 1 90 ? -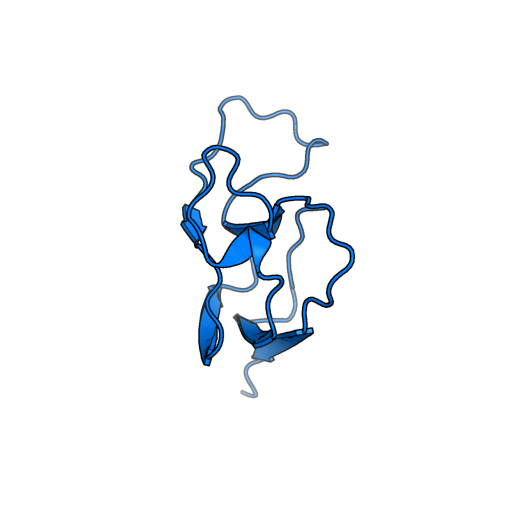3.050 -10.749 -20.473 1.00 90.56 90 THR A N 1
ATOM 716 C CA . THR A 1 90 ? -3.374 -12.078 -21.027 1.00 90.56 90 THR A CA 1
ATOM 717 C C . THR A 1 90 ? -2.864 -12.315 -22.450 1.00 90.56 90 THR A C 1
ATOM 719 O O . THR A 1 90 ? -3.070 -13.416 -22.958 1.00 90.56 90 THR A O 1
ATOM 722 N N . ASP A 1 91 ? -2.202 -11.326 -23.062 1.00 74.06 91 ASP A N 1
ATOM 723 C CA . ASP A 1 91 ? -1.784 -11.336 -24.474 1.00 74.06 91 ASP A CA 1
ATOM 724 C C . ASP A 1 91 ? -0.270 -11.138 -24.645 1.00 74.06 91 ASP A C 1
ATOM 726 O O . ASP A 1 91 ? 0.292 -10.238 -23.973 1.00 74.06 91 ASP A O 1
#

Secondary structure (DSSP, 8-state):
--B--TT-SEEEEEEEE--GGGTSPPTT-TT-EEESPPPTT---SSPPP-EEE---TT-EEEEETTS-EEE-----SS--EEEEEEE----

Sequence (91 aa):
MPHVHLDGYLGGVYYVELPDAMREASDDRAGWFELGRAPDEFDLEAEPEVCAIRPEEGRMILFPAYFYHGTVPFESGQRRISIAFDVVPTD